Protein AF-A0A5K1D689-F1 (afdb_monomer_lite)

Sequence (42 aa):
EWWNANVVEVEAQALAYGLAPNISDAFTINGKPGHLYPCSKN

Structure (mmCIF, N/CA/C/O backbone):
data_AF-A0A5K1D689-F1
#
_entry.id   AF-A0A5K1D689-F1
#
loop_
_atom_site.group_PDB
_atom_site.id
_atom_site.type_symbol
_atom_site.label_atom_id
_atom_site.label_alt_id
_atom_site.label_comp_id
_atom_site.label_asym_id
_atom_site.label_entity_id
_atom_site.label_seq_id
_atom_site.pd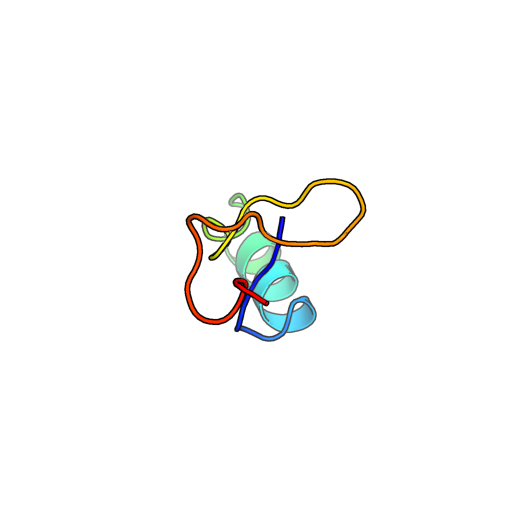bx_PDB_ins_code
_atom_site.Cartn_x
_atom_site.Cartn_y
_atom_site.Cartn_z
_atom_site.occupancy
_atom_site.B_iso_or_equiv
_atom_site.auth_seq_id
_atom_site.auth_comp_id
_atom_site.auth_asym_id
_atom_site.auth_atom_id
_atom_site.pdbx_PDB_model_num
ATOM 1 N N . GLU A 1 1 ? -1.194 1.247 -5.921 1.00 93.19 1 GLU A N 1
ATOM 2 C CA . GLU A 1 1 ? -0.408 0.821 -4.744 1.00 93.19 1 GLU A CA 1
ATOM 3 C C . GLU A 1 1 ? -0.445 -0.701 -4.626 1.00 93.19 1 GLU A C 1
ATOM 5 O O . GLU A 1 1 ? -1.292 -1.320 -5.273 1.00 93.19 1 GLU A O 1
ATOM 10 N N . TRP A 1 2 ? 0.490 -1.286 -3.875 1.00 95.06 2 TRP A N 1
ATOM 11 C CA . TRP A 1 2 ? 0.651 -2.722 -3.623 1.00 95.06 2 TRP A CA 1
ATOM 12 C C . TRP A 1 2 ? 1.274 -2.939 -2.241 1.00 95.06 2 TRP A C 1
ATOM 14 O O . TRP A 1 2 ? 2.290 -2.318 -1.932 1.00 95.06 2 TRP A O 1
ATOM 24 N N . TRP A 1 3 ? 0.706 -3.852 -1.454 1.00 96.69 3 TRP A N 1
ATOM 25 C CA . TRP A 1 3 ? 1.253 -4.291 -0.171 1.00 96.69 3 TRP A CA 1
ATOM 26 C C . TRP A 1 3 ? 1.575 -5.782 -0.247 1.00 96.69 3 TRP A C 1
ATOM 28 O O . TRP A 1 3 ? 0.776 -6.572 -0.746 1.00 96.69 3 TRP A O 1
ATOM 38 N N . ASN A 1 4 ? 2.734 -6.171 0.272 1.00 95.25 4 ASN A N 1
ATOM 39 C CA . ASN A 1 4 ? 3.092 -7.570 0.505 1.00 95.25 4 ASN A CA 1
ATOM 40 C C . ASN A 1 4 ? 2.358 -8.143 1.729 1.00 95.25 4 ASN A C 1
ATOM 42 O O . ASN A 1 4 ? 2.283 -9.359 1.892 1.00 95.25 4 ASN A O 1
ATOM 46 N N . ALA A 1 5 ? 1.826 -7.267 2.585 1.00 97.00 5 ALA A N 1
ATOM 47 C CA . ALA A 1 5 ? 0.947 -7.613 3.694 1.00 97.00 5 ALA A CA 1
ATOM 48 C C . ALA A 1 5 ? -0.504 -7.845 3.231 1.00 97.00 5 ALA A C 1
ATOM 50 O O . ALA A 1 5 ? -0.910 -7.426 2.146 1.00 97.00 5 ALA A O 1
ATOM 51 N N . ASN A 1 6 ? -1.311 -8.475 4.088 1.00 97.69 6 ASN A N 1
ATOM 52 C CA . ASN A 1 6 ? -2.746 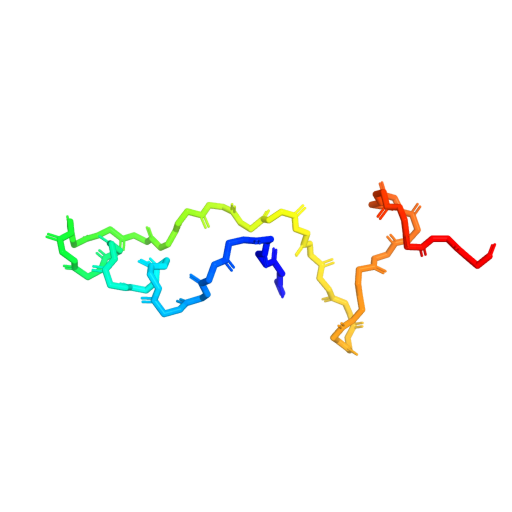-8.599 3.859 1.00 97.69 6 ASN A CA 1
ATOM 53 C C . ASN A 1 6 ? -3.412 -7.214 3.913 1.00 97.69 6 ASN A C 1
ATOM 55 O O . ASN A 1 6 ? -3.364 -6.527 4.932 1.00 97.69 6 ASN A O 1
ATOM 59 N N . VAL A 1 7 ? -4.075 -6.822 2.825 1.00 96.69 7 VAL A N 1
ATOM 60 C CA . VAL A 1 7 ? -4.714 -5.503 2.704 1.00 96.69 7 VAL A CA 1
ATOM 61 C C . VAL A 1 7 ? -5.835 -5.267 3.724 1.00 96.69 7 VAL A C 1
ATOM 63 O O . VAL A 1 7 ? -6.043 -4.128 4.129 1.00 96.69 7 VAL A O 1
ATOM 66 N N . VAL A 1 8 ? -6.510 -6.322 4.199 1.00 98.00 8 VAL A N 1
ATOM 67 C CA . VAL A 1 8 ? -7.551 -6.210 5.239 1.00 98.00 8 VAL A CA 1
ATOM 68 C C . VAL A 1 8 ? -6.936 -5.839 6.589 1.00 98.00 8 VAL A C 1
ATOM 70 O O . VAL A 1 8 ? -7.508 -5.057 7.343 1.00 98.00 8 VAL A O 1
ATOM 73 N N . GLU A 1 9 ? -5.751 -6.367 6.894 1.00 98.25 9 GLU A N 1
ATOM 74 C CA . GLU A 1 9 ? -5.040 -6.045 8.135 1.00 98.25 9 GLU A CA 1
ATOM 75 C C . GLU A 1 9 ? -4.477 -4.621 8.094 1.00 98.25 9 GLU A C 1
ATOM 77 O O . GLU A 1 9 ? -4.586 -3.888 9.076 1.00 98.25 9 GLU A O 1
ATOM 82 N N . VAL A 1 10 ? -3.943 -4.210 6.939 1.00 97.94 10 VAL A N 1
ATOM 83 C CA . VAL A 1 10 ? -3.486 -2.836 6.680 1.00 97.94 10 VAL A CA 1
ATOM 84 C C . VAL A 1 10 ? -4.612 -1.824 6.918 1.00 97.94 10 VAL A C 1
ATOM 86 O O . VAL A 1 10 ? -4.418 -0.832 7.624 1.00 97.94 10 VAL A O 1
ATOM 89 N N . GLU A 1 11 ? -5.802 -2.085 6.373 1.00 97.94 11 GLU A N 1
ATOM 90 C CA . GLU A 1 11 ? -6.981 -1.237 6.573 1.00 97.94 11 GLU A CA 1
ATOM 91 C C . GLU A 1 11 ? -7.437 -1.232 8.038 1.00 97.94 11 GLU A C 1
ATOM 93 O O . GLU A 1 11 ? -7.635 -0.164 8.624 1.00 97.94 11 GLU A O 1
ATOM 98 N N . ALA A 1 12 ? -7.556 -2.408 8.660 1.00 98.25 12 ALA A N 1
ATOM 99 C CA . ALA A 1 12 ? -7.984 -2.525 10.051 1.00 98.25 12 ALA A CA 1
ATOM 100 C C . ALA A 1 12 ? -7.057 -1.755 11.004 1.00 98.25 12 ALA A C 1
ATOM 102 O O . ALA A 1 12 ? -7.532 -1.088 11.925 1.00 98.25 12 ALA A O 1
ATOM 103 N N . GLN A 1 13 ? -5.745 -1.795 10.764 1.00 98.06 13 GLN A N 1
ATOM 104 C CA . GLN A 1 13 ? -4.759 -1.057 11.549 1.00 98.06 13 GLN A CA 1
ATOM 105 C C . GLN A 1 13 ? -4.916 0.462 11.391 1.00 98.06 13 GLN A C 1
ATOM 107 O O . GLN A 1 13 ? -4.879 1.194 12.383 1.00 98.06 13 GLN A O 1
ATOM 112 N N . ALA A 1 14 ? -5.104 0.939 10.159 1.00 98.12 14 ALA A N 1
ATOM 113 C CA . ALA A 1 14 ? -5.313 2.355 9.868 1.00 98.12 14 ALA A CA 1
ATOM 114 C C . ALA A 1 14 ? -6.549 2.896 10.605 1.00 98.12 14 ALA A C 1
ATOM 116 O O . ALA A 1 14 ? -6.473 3.912 11.300 1.00 98.12 14 ALA A O 1
ATOM 117 N N . LEU A 1 15 ? -7.662 2.157 10.534 1.00 98.31 15 LEU A N 1
ATOM 118 C CA . LEU A 1 15 ? -8.905 2.487 11.231 1.00 98.31 15 LEU A CA 1
ATOM 119 C C . LEU A 1 15 ? -8.737 2.465 12.754 1.00 98.31 15 LEU A C 1
ATOM 121 O O . LEU A 1 15 ? -9.200 3.383 13.428 1.00 98.31 15 LEU A O 1
ATOM 125 N N . ALA A 1 16 ? -8.050 1.457 13.297 1.00 98.44 16 ALA A N 1
ATOM 126 C CA . ALA A 1 16 ? -7.834 1.320 14.737 1.00 98.44 16 ALA A CA 1
ATOM 127 C C . ALA A 1 16 ? -7.026 2.483 15.334 1.00 98.44 16 ALA A C 1
ATOM 129 O O . ALA A 1 16 ? -7.297 2.903 16.458 1.00 98.44 16 ALA A O 1
ATOM 130 N N . TYR A 1 17 ? -6.053 3.018 14.591 1.00 97.94 17 TYR A N 1
ATOM 131 C CA . TYR A 1 17 ? -5.241 4.154 15.037 1.00 97.94 17 TYR A CA 1
ATOM 132 C C . TYR A 1 17 ? -5.776 5.519 14.586 1.00 97.94 17 TYR A C 1
ATOM 134 O O . TYR A 1 17 ? -5.265 6.541 15.040 1.00 97.94 17 TYR A O 1
ATOM 142 N N . GLY A 1 18 ? -6.790 5.558 13.715 1.00 97.88 18 GLY A N 1
ATOM 143 C CA . GLY A 1 18 ? -7.295 6.801 13.128 1.00 97.88 18 GLY A CA 1
ATOM 1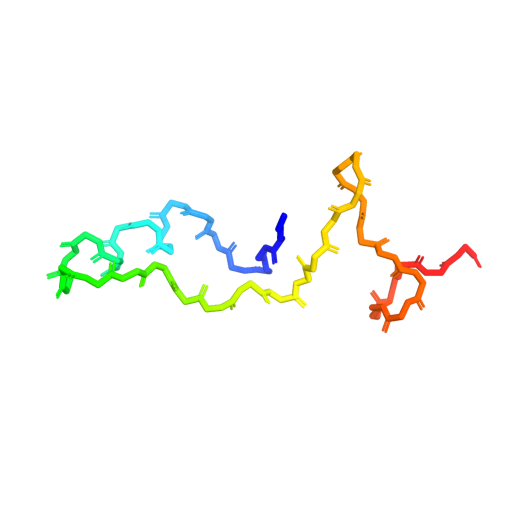44 C C . GLY A 1 18 ? -6.264 7.503 12.237 1.00 97.88 18 GLY A C 1
ATOM 145 O O . GLY A 1 18 ? -6.234 8.731 12.175 1.00 97.88 18 GLY A O 1
ATOM 146 N N . LEU A 1 19 ? -5.390 6.732 11.586 1.00 96.88 19 LEU A N 1
ATOM 147 C CA . LEU A 1 19 ? -4.312 7.217 10.722 1.00 96.88 19 LEU A CA 1
ATOM 148 C C . LEU A 1 19 ? -4.504 6.712 9.288 1.00 96.88 19 LEU A C 1
ATOM 150 O O . LEU A 1 19 ? -5.357 5.873 9.012 1.00 96.88 19 LEU A O 1
ATOM 154 N N . ALA A 1 20 ? -3.689 7.218 8.364 1.00 97.38 20 ALA A N 1
ATOM 155 C CA . ALA A 1 20 ? -3.595 6.630 7.034 1.00 97.38 20 ALA A CA 1
ATOM 156 C C . ALA A 1 20 ? -2.990 5.209 7.100 1.00 97.38 20 ALA A C 1
ATOM 158 O O . ALA A 1 20 ? -2.231 4.915 8.032 1.00 97.38 20 ALA A O 1
ATOM 159 N N . PRO A 1 21 ? -3.272 4.346 6.105 1.00 97.25 21 PRO A N 1
ATOM 160 C CA . PRO A 1 21 ? -2.550 3.091 5.927 1.00 97.25 21 PRO A CA 1
ATOM 161 C C . PRO A 1 21 ? -1.033 3.293 5.901 1.00 97.25 21 PRO A C 1
ATOM 163 O O . PRO A 1 21 ? -0.526 4.351 5.516 1.00 97.25 21 PRO A O 1
ATOM 166 N N . ASN A 1 22 ? -0.297 2.257 6.293 1.00 95.56 22 ASN A N 1
ATOM 167 C CA . ASN A 1 22 ? 1.149 2.222 6.113 1.00 95.56 22 ASN A CA 1
ATOM 168 C C . ASN A 1 22 ? 1.517 2.378 4.628 1.00 95.56 22 ASN A C 1
ATOM 170 O O . ASN A 1 22 ? 0.795 1.934 3.733 1.00 95.56 22 ASN A O 1
ATOM 174 N N . ILE A 1 23 ? 2.672 3.000 4.376 1.00 97.06 23 ILE A N 1
ATOM 175 C CA . ILE A 1 23 ? 3.182 3.219 3.019 1.00 97.06 23 ILE A CA 1
ATOM 176 C C . ILE A 1 23 ? 3.284 1.874 2.294 1.00 97.06 23 ILE A C 1
ATOM 178 O O . ILE A 1 23 ? 3.857 0.921 2.821 1.00 97.06 23 ILE A O 1
ATOM 182 N N . SER A 1 24 ? 2.723 1.8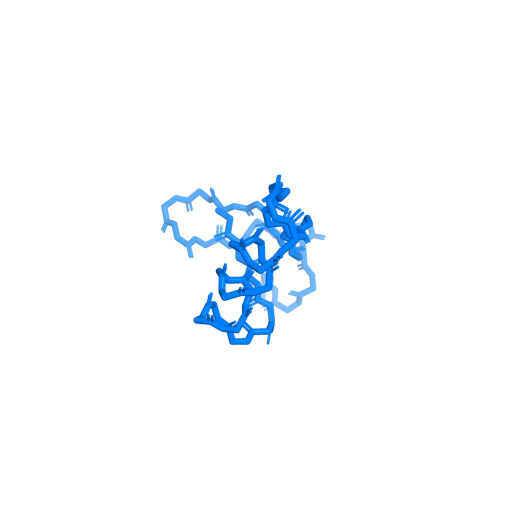18 1.087 1.00 96.75 24 SER A N 1
ATOM 183 C CA . SER A 1 24 ? 2.719 0.620 0.250 1.00 96.75 24 SER A CA 1
ATOM 184 C C . SER A 1 24 ? 4.130 0.205 -0.175 1.00 96.75 24 SER A C 1
ATOM 186 O O . SER A 1 24 ? 4.978 1.064 -0.424 1.00 96.75 24 SER A O 1
ATOM 188 N N . ASP A 1 25 ? 4.356 -1.095 -0.357 1.00 97.31 25 ASP A N 1
ATOM 189 C CA . ASP A 1 25 ? 5.625 -1.646 -0.844 1.00 97.31 25 ASP A CA 1
ATOM 190 C C . ASP A 1 25 ? 5.931 -1.241 -2.293 1.00 97.31 25 ASP A C 1
ATOM 192 O O . ASP A 1 25 ? 7.099 -1.139 -2.678 1.00 97.31 25 ASP A O 1
ATOM 196 N N . ALA A 1 26 ? 4.895 -1.009 -3.111 1.00 97.25 26 ALA A N 1
ATOM 197 C CA . ALA A 1 26 ? 5.076 -0.537 -4.476 1.00 97.25 26 ALA A CA 1
ATOM 198 C C . ALA A 1 26 ? 3.934 0.330 -5.015 1.00 97.25 26 ALA A C 1
ATOM 200 O O . ALA A 1 26 ? 2.747 0.069 -4.815 1.00 97.25 26 ALA A O 1
ATOM 201 N N . PHE A 1 27 ? 4.297 1.322 -5.827 1.00 96.38 27 PHE A N 1
ATOM 202 C CA . PHE A 1 27 ? 3.352 1.995 -6.705 1.00 96.38 27 PHE A CA 1
ATOM 203 C C . PHE A 1 27 ? 3.085 1.149 -7.944 1.00 96.38 27 PHE A C 1
ATOM 205 O O . PHE A 1 27 ? 3.965 0.457 -8.462 1.00 96.38 27 PHE A O 1
ATOM 212 N N . THR A 1 28 ? 1.851 1.224 -8.431 1.00 95.81 28 THR A N 1
ATOM 213 C CA . THR A 1 28 ? 1.386 0.411 -9.550 1.00 95.81 28 THR A CA 1
ATOM 214 C C . THR A 1 28 ? 0.787 1.283 -10.642 1.00 95.81 28 THR A C 1
ATOM 216 O O . THR A 1 28 ? 0.141 2.291 -10.362 1.00 95.81 28 THR A O 1
ATOM 219 N N . ILE A 1 29 ? 0.983 0.873 -11.894 1.00 96.19 29 ILE A N 1
ATOM 220 C CA . ILE A 1 29 ? 0.281 1.408 -13.066 1.00 96.19 29 ILE A CA 1
ATOM 221 C C . ILE A 1 29 ? -0.512 0.239 -13.650 1.00 96.19 29 ILE A C 1
ATOM 223 O O . ILE A 1 29 ? 0.061 -0.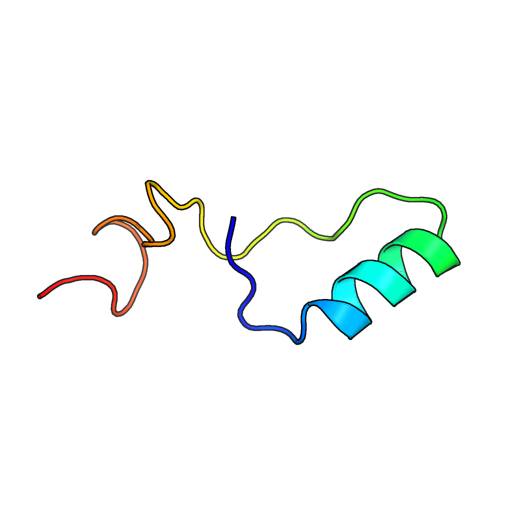810 -13.943 1.00 96.19 29 ILE A O 1
ATOM 227 N N . ASN A 1 30 ? -1.837 0.385 -13.767 1.00 95.50 30 ASN A N 1
ATOM 228 C CA . ASN A 1 30 ? -2.750 -0.686 -14.198 1.00 95.50 30 ASN A CA 1
ATOM 229 C C . ASN A 1 30 ? -2.574 -1.999 -13.404 1.00 95.50 30 ASN A C 1
ATOM 231 O O . ASN A 1 30 ? -2.558 -3.090 -13.972 1.00 95.50 30 ASN A O 1
ATOM 235 N N . GLY A 1 31 ? -2.390 -1.888 -12.084 1.00 93.19 31 GLY A N 1
ATOM 236 C CA . GLY A 1 31 ? -2.268 -3.037 -11.180 1.00 93.19 31 GLY A CA 1
ATOM 237 C C . GLY A 1 31 ? -0.905 -3.736 -11.174 1.00 93.19 31 GLY A C 1
ATOM 238 O O . GLY A 1 31 ? -0.754 -4.724 -10.464 1.00 93.19 31 GLY A O 1
ATOM 239 N N . LYS A 1 32 ? 0.097 -3.242 -11.916 1.00 93.19 32 LYS A N 1
ATOM 240 C CA . LYS A 1 32 ? 1.445 -3.832 -11.954 1.00 93.19 32 LYS A CA 1
ATOM 241 C C . LYS A 1 32 ? 2.494 -2.898 -11.349 1.00 93.19 32 LYS A C 1
ATOM 243 O O . LYS A 1 32 ? 2.524 -1.722 -11.728 1.00 93.19 32 LYS A O 1
ATOM 248 N N . PRO A 1 33 ? 3.365 -3.389 -10.450 1.00 95.38 33 PRO A N 1
ATOM 249 C CA . PRO A 1 33 ? 4.574 -2.669 -10.073 1.00 95.38 33 PRO A CA 1
ATOM 250 C C . PRO A 1 33 ? 5.500 -2.490 -11.283 1.00 95.38 33 PRO A C 1
ATOM 252 O O . PRO A 1 33 ? 5.579 -3.351 -12.159 1.00 95.38 33 PRO A O 1
ATOM 255 N N . GLY A 1 34 ? 6.191 -1.354 -11.352 1.00 93.06 34 GLY A N 1
ATOM 256 C CA . GLY A 1 34 ? 7.180 -1.101 -12.403 1.00 93.06 34 GLY A CA 1
ATOM 257 C C . GLY A 1 34 ? 8.492 -1.869 -12.193 1.00 93.06 34 GLY A C 1
ATOM 258 O O . GLY A 1 34 ? 8.777 -2.360 -11.105 1.00 93.06 34 GLY A O 1
ATOM 259 N N . HIS A 1 35 ? 9.356 -1.883 -13.213 1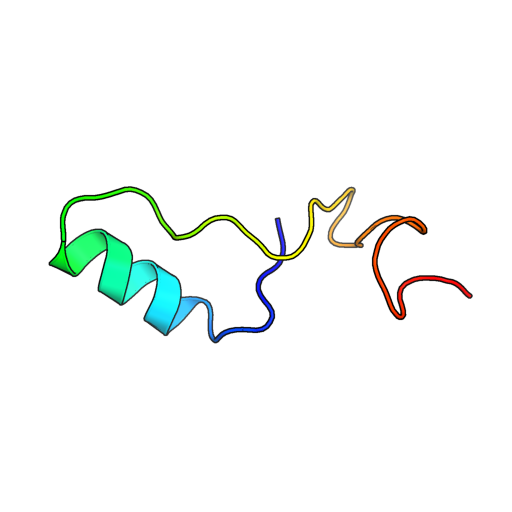.00 94.00 35 HIS A N 1
ATOM 260 C CA . HIS A 1 35 ? 10.648 -2.597 -13.212 1.00 94.00 35 HIS A CA 1
ATOM 261 C C . HIS A 1 35 ? 11.653 -2.169 -12.121 1.00 94.00 35 HIS A C 1
ATOM 263 O O . HIS A 1 35 ? 12.696 -2.808 -11.967 1.00 94.00 35 HIS A O 1
ATOM 269 N N . LEU A 1 36 ? 11.389 -1.070 -11.409 1.00 94.31 36 LEU A N 1
ATOM 270 C CA . LEU A 1 36 ? 12.209 -0.605 -10.286 1.00 94.31 36 LEU A CA 1
ATOM 271 C C . LEU A 1 36 ? 11.925 -1.374 -8.988 1.00 94.31 36 LEU A C 1
ATOM 273 O O . LEU A 1 36 ? 12.740 -1.320 -8.071 1.00 94.31 36 LEU A O 1
ATOM 277 N N . TYR A 1 37 ? 10.810 -2.105 -8.917 1.00 94.00 37 TYR A N 1
ATOM 278 C CA . TYR A 1 37 ? 10.478 -2.953 -7.779 1.00 94.00 37 TYR A CA 1
ATOM 279 C C . TYR A 1 37 ? 11.034 -4.377 -7.961 1.00 94.00 37 TYR A C 1
ATOM 281 O O . TYR A 1 37 ? 11.094 -4.878 -9.093 1.00 94.00 37 TYR A O 1
ATOM 289 N N . PRO A 1 38 ? 11.452 -5.051 -6.872 1.00 92.62 38 PRO A N 1
ATOM 290 C CA . PRO A 1 38 ? 11.917 -6.436 -6.921 1.00 92.62 38 PRO A CA 1
ATOM 291 C C . PRO A 1 38 ? 10.909 -7.371 -7.601 1.00 92.62 38 PRO A C 1
ATOM 293 O O . PRO A 1 38 ? 9.700 -7.153 -7.535 1.00 92.62 38 PRO A O 1
ATOM 296 N N . CYS A 1 39 ? 11.414 -8.412 -8.271 1.00 88.56 39 CYS A N 1
ATOM 297 C CA . CYS A 1 39 ? 10.615 -9.475 -8.904 1.00 88.56 39 CYS A CA 1
ATOM 298 C C . CYS A 1 39 ? 9.575 -9.011 -9.946 1.00 88.56 39 CYS A C 1
ATOM 300 O O . CYS A 1 39 ? 8.736 -9.798 -10.365 1.00 88.56 39 CYS A O 1
ATOM 302 N N . SER A 1 40 ? 9.636 -7.751 -10.383 1.00 89.50 40 SER A N 1
ATOM 303 C CA . SER A 1 40 ? 8.701 -7.151 -11.349 1.00 89.50 40 SER A CA 1
ATOM 304 C C . SER A 1 40 ? 9.339 -6.946 -12.732 1.00 89.50 40 SER A C 1
ATOM 306 O O . SER A 1 40 ? 8.812 -6.222 -13.574 1.00 89.50 40 SER A O 1
ATOM 308 N N . LYS A 1 41 ? 10.512 -7.552 -12.953 1.00 83.69 41 LYS A N 1
ATOM 309 C CA . LYS A 1 41 ? 11.222 -7.602 -14.238 1.00 83.69 41 LYS A CA 1
ATOM 310 C C . LYS A 1 41 ? 10.881 -8.919 -14.937 1.00 83.69 41 LYS A C 1
ATOM 312 O O . LYS A 1 41 ? 10.808 -9.940 -14.259 1.00 83.69 41 LYS A O 1
ATOM 317 N N . ASN A 1 42 ? 10.660 -8.861 -16.252 1.00 74.75 42 ASN A N 1
ATOM 318 C CA . ASN A 1 42 ? 10.417 -10.044 -17.086 1.00 74.75 42 ASN A CA 1
ATOM 319 C C . ASN A 1 42 ? 11.673 -10.903 -17.231 1.00 74.75 42 ASN A C 1
ATOM 321 O O . ASN A 1 42 ? 12.773 -10.304 -17.304 1.00 74.75 42 ASN A O 1
#

InterPro domains:
  IPR001117 Multicopper oxidase, second cupredoxin domain [PF00394] (1-38)

Secondary structure (DSSP, 8-state):
-B-SS-HHHHHHHHHHHTSPPPPPSB-EETTEE-TTSTT---

Radius of gyration: 12.09 Å; chains: 1; bounding box: 21×17×32 Å

Organism: NCBI:txid210225

Foldseek 3Di:
DAAPDDVVVQVVVCVVVVHHGDDHLADDDPPAGDPVHPPRDD

pLDDT: mean 95.15, std 4.34, range [74.75, 98.44]